Protein AF-A0A382JYB1-F1 (afdb_monomer_lite)

Radius of gyration: 11.11 Å; chains: 1; bounding box: 31×24×30 Å

Organism: NCBI:txid408172

InterPro domains:
  IPR003664 Fatty acid synthesis PlsX protein [PF02504] (5-62)

Secondary structure (DSSP, 8-state):
-----EEEEESSSSTTTTHHHHHHHHHHHHH-SS-EEEEES-HHHHHHHHTT-HHHHHHEEEE-

Sequence (64 aa):
MTNKVKIAIDAMGGDKSPKKIIEGISISLKSNTDNSFYLYGNQNQIEKEISNFNEVKKFCKIIN

pLDDT: mean 91.5, std 8.71, range [47.38, 97.06]

Structure (mmCIF, N/CA/C/O backbone):
data_AF-A0A382JYB1-F1
#
_entry.id   AF-A0A382JYB1-F1
#
loop_
_atom_site.group_PDB
_atom_site.id
_atom_site.type_symbol
_atom_site.label_atom_id
_atom_site.label_alt_id
_atom_site.label_comp_id
_atom_site.label_asym_id
_atom_site.label_entity_id
_atom_site.label_seq_id
_atom_site.pdbx_PDB_ins_code
_atom_site.Cartn_x
_atom_site.Cartn_y
_atom_site.Cartn_z
_atom_site.occupancy
_atom_site.B_iso_or_equiv
_atom_site.auth_seq_id
_atom_site.auth_comp_id
_atom_site.auth_asym_id
_atom_site.auth_atom_id
_atom_site.pdbx_PDB_model_num
ATOM 1 N N . MET A 1 1 ? -21.050 -2.856 14.621 1.00 47.38 1 MET A N 1
ATOM 2 C CA . MET A 1 1 ? -19.892 -3.692 14.241 1.00 47.38 1 MET A CA 1
ATOM 3 C C . MET A 1 1 ? -19.189 -3.010 13.081 1.00 47.38 1 MET A C 1
ATOM 5 O O . MET A 1 1 ? -19.813 -2.844 12.044 1.00 47.38 1 MET A O 1
ATOM 9 N N . THR A 1 2 ? -17.948 -2.557 13.253 1.00 59.41 2 THR A N 1
ATOM 10 C CA . THR A 1 2 ? -17.117 -2.097 12.132 1.00 59.41 2 THR A CA 1
ATOM 11 C C . THR A 1 2 ? -16.529 -3.330 11.454 1.00 59.41 2 THR A C 1
ATOM 13 O O . THR A 1 2 ? -15.546 -3.909 11.916 1.00 59.41 2 THR A O 1
ATOM 16 N N . ASN A 1 3 ? -17.178 -3.796 10.388 1.00 64.75 3 ASN A N 1
ATOM 17 C CA . ASN A 1 3 ? -16.627 -4.869 9.567 1.00 64.75 3 ASN A CA 1
ATOM 18 C C . ASN A 1 3 ? -15.438 -4.304 8.790 1.00 64.75 3 ASN A C 1
ATOM 20 O O . ASN A 1 3 ? -15.617 -3.719 7.725 1.00 64.75 3 ASN A O 1
ATOM 24 N N . LYS A 1 4 ? -14.230 -4.452 9.344 1.00 77.94 4 LYS A N 1
ATOM 25 C CA . LYS A 1 4 ? -12.993 -4.087 8.648 1.00 77.94 4 LYS A CA 1
ATOM 26 C C . LYS A 1 4 ? -12.900 -4.885 7.351 1.00 77.94 4 LYS A C 1
ATOM 28 O O . LYS A 1 4 ? -12.765 -6.111 7.383 1.00 77.94 4 LYS A O 1
ATOM 33 N N . VAL A 1 5 ? -12.995 -4.192 6.221 1.00 90.44 5 VAL A N 1
ATOM 34 C CA . VAL A 1 5 ? -12.919 -4.805 4.894 1.00 90.44 5 VAL A CA 1
ATOM 35 C C . VAL A 1 5 ? -11.460 -5.144 4.594 1.00 90.44 5 VAL A C 1
ATOM 37 O O . VAL A 1 5 ? -10.543 -4.373 4.893 1.00 90.44 5 VAL A O 1
ATOM 40 N N . LYS A 1 6 ? -11.238 -6.323 4.008 1.00 92.81 6 LYS A N 1
ATOM 41 C CA . LYS A 1 6 ? -9.933 -6.757 3.502 1.00 92.81 6 LYS A CA 1
ATOM 42 C C . LYS A 1 6 ? -9.970 -6.726 1.982 1.00 92.81 6 LYS A C 1
ATOM 44 O O . LYS A 1 6 ? -10.813 -7.388 1.385 1.00 92.81 6 LYS A O 1
ATOM 49 N N . ILE A 1 7 ? -9.066 -5.967 1.378 1.00 95.12 7 ILE A N 1
ATOM 50 C CA . ILE A 1 7 ? -8.998 -5.766 -0.070 1.00 95.12 7 ILE A CA 1
ATOM 51 C C . ILE A 1 7 ? -7.718 -6.423 -0.579 1.00 95.12 7 ILE A C 1
ATOM 53 O O . ILE A 1 7 ? -6.623 -6.023 -0.192 1.00 95.12 7 ILE A O 1
ATOM 57 N N . ALA A 1 8 ? -7.853 -7.437 -1.430 1.00 96.44 8 ALA A N 1
ATOM 58 C CA . ALA A 1 8 ? -6.727 -8.045 -2.131 1.00 96.44 8 ALA A CA 1
ATOM 59 C C . ALA A 1 8 ? -6.380 -7.215 -3.374 1.00 96.44 8 ALA A C 1
ATOM 61 O O . ALA A 1 8 ? -7.271 -6.876 -4.151 1.00 96.44 8 ALA A O 1
ATOM 62 N N . ILE A 1 9 ? -5.101 -6.884 -3.554 1.00 95.88 9 ILE A N 1
ATOM 63 C CA . ILE A 1 9 ? -4.608 -6.060 -4.661 1.00 95.88 9 ILE A CA 1
ATOM 64 C C . ILE A 1 9 ? -3.383 -6.731 -5.283 1.00 95.88 9 ILE A C 1
ATOM 66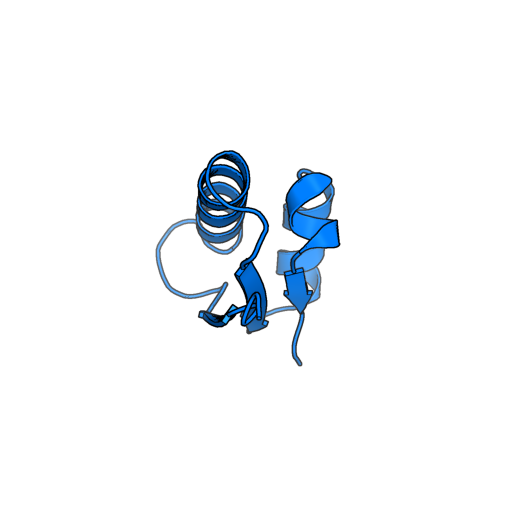 O O . ILE A 1 9 ? -2.415 -7.030 -4.581 1.00 95.88 9 ILE A O 1
ATOM 70 N N . ASP A 1 10 ? -3.410 -6.916 -6.603 1.00 96.25 10 ASP A N 1
ATOM 71 C CA . ASP A 1 10 ? -2.199 -7.160 -7.389 1.00 96.25 10 ASP A CA 1
ATOM 72 C C . ASP A 1 10 ? -1.387 -5.863 -7.442 1.00 96.25 10 ASP A C 1
ATOM 74 O O . ASP A 1 10 ? -1.789 -4.877 -8.063 1.00 96.25 10 ASP A O 1
ATOM 78 N N . ALA A 1 11 ? -0.257 -5.853 -6.741 1.00 96.50 11 ALA A N 1
ATOM 79 C CA . ALA A 1 11 ? 0.609 -4.692 -6.665 1.00 96.50 11 ALA A CA 1
ATOM 80 C C . ALA A 1 11 ? 1.507 -4.547 -7.898 1.00 96.50 11 ALA A C 1
ATOM 82 O O . ALA A 1 11 ? 2.173 -3.529 -8.012 1.00 96.50 11 ALA A O 1
ATOM 83 N N . MET A 1 12 ? 1.560 -5.525 -8.805 1.00 95.00 12 MET A N 1
ATOM 84 C CA . MET A 1 12 ? 2.503 -5.540 -9.931 1.00 95.00 12 MET A CA 1
ATOM 85 C C . MET A 1 12 ? 1.842 -5.216 -11.267 1.00 95.00 12 MET A C 1
ATOM 87 O O . MET A 1 12 ? 2.529 -4.798 -12.198 1.00 95.00 12 MET A O 1
ATOM 91 N N . GLY A 1 13 ? 0.526 -5.394 -11.369 1.00 91.62 13 GLY A N 1
ATOM 92 C CA . GLY A 1 13 ? -0.227 -5.114 -12.582 1.00 91.62 13 GLY A CA 1
ATOM 93 C C . GLY A 1 13 ? -0.202 -3.634 -12.979 1.00 91.62 13 GLY A C 1
ATOM 94 O O . GLY A 1 13 ? -0.442 -2.746 -12.160 1.00 91.62 13 GLY A O 1
ATOM 95 N N . GLY A 1 14 ? 0.040 -3.369 -14.264 1.00 89.56 14 GLY A N 1
ATOM 96 C CA . GLY A 1 14 ? -0.065 -2.040 -14.870 1.00 89.56 14 GLY A CA 1
ATOM 97 C C . GLY A 1 14 ? 1.199 -1.176 -14.811 1.00 89.56 14 GLY A C 1
ATOM 98 O O . GLY A 1 14 ? 2.219 -1.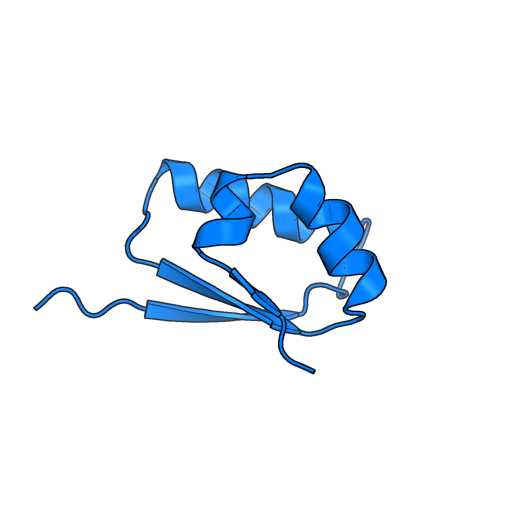520 -14.214 1.00 89.56 14 GLY A O 1
ATOM 99 N N . ASP A 1 15 ? 1.125 -0.022 -15.471 1.00 92.62 15 ASP A N 1
ATOM 100 C CA . ASP A 1 15 ? 2.264 0.882 -15.614 1.00 92.62 15 ASP A CA 1
ATOM 101 C C . ASP A 1 15 ? 2.674 1.526 -14.285 1.00 92.62 15 ASP A C 1
ATOM 103 O O . ASP A 1 15 ? 1.841 2.058 -13.543 1.00 92.62 15 ASP A O 1
ATOM 107 N N . LYS A 1 16 ? 3.993 1.581 -14.051 1.00 92.00 16 LYS A N 1
ATOM 108 C CA . LYS A 1 16 ? 4.626 2.193 -12.864 1.00 92.00 16 LYS A CA 1
ATOM 109 C C . LYS A 1 16 ? 4.237 1.524 -11.535 1.00 92.00 16 LYS A C 1
ATOM 111 O O . LYS A 1 16 ? 4.335 2.141 -10.471 1.00 92.00 16 LYS A O 1
ATOM 116 N N . SER A 1 17 ? 3.815 0.268 -11.590 1.00 94.62 17 SER A N 1
ATOM 117 C CA . SER A 1 17 ? 3.645 -0.596 -10.424 1.00 94.62 17 SER A CA 1
ATOM 118 C C . SER A 1 17 ? 5.010 -1.076 -9.896 1.00 94.62 17 SER A C 1
ATOM 120 O O . SER A 1 17 ? 5.949 -1.199 -10.684 1.00 94.62 17 SER A O 1
ATOM 122 N N . PRO A 1 18 ? 5.179 -1.304 -8.577 1.00 96.00 18 PRO A N 1
ATOM 123 C CA . PRO A 1 18 ? 4.167 -1.222 -7.516 1.00 96.00 18 PRO A CA 1
ATOM 124 C C . PRO A 1 18 ? 3.924 0.177 -6.941 1.00 96.00 18 PRO A C 1
ATOM 126 O O . PRO A 1 18 ? 2.957 0.385 -6.206 1.00 96.00 18 PRO A O 1
ATOM 129 N N . LYS A 1 19 ? 4.751 1.162 -7.305 1.00 96.31 19 LYS A N 1
ATOM 130 C CA . LYS A 1 19 ? 4.692 2.524 -6.759 1.00 96.31 19 LYS A CA 1
ATOM 131 C C . LYS A 1 19 ? 3.307 3.164 -6.889 1.00 96.31 19 LYS A C 1
ATOM 133 O O . LYS A 1 19 ? 2.753 3.629 -5.897 1.00 96.31 19 LYS A O 1
ATOM 138 N N . LYS A 1 20 ? 2.721 3.150 -8.090 1.00 95.62 20 LYS A N 1
ATOM 139 C CA . LYS A 1 20 ? 1.412 3.778 -8.349 1.00 95.62 20 LYS A CA 1
ATOM 140 C C . LYS A 1 20 ? 0.284 3.154 -7.519 1.00 95.62 20 LYS A C 1
ATOM 142 O O . LYS A 1 20 ? -0.619 3.856 -7.070 1.00 95.62 20 LYS A O 1
ATOM 147 N N . ILE A 1 21 ? 0.344 1.841 -7.300 1.00 96.19 21 ILE A N 1
ATOM 148 C CA . ILE A 1 21 ? -0.632 1.121 -6.476 1.00 96.19 21 ILE A CA 1
ATOM 149 C C . ILE A 1 21 ? -0.515 1.560 -5.013 1.00 96.19 21 ILE A C 1
ATOM 151 O O . ILE A 1 21 ? -1.517 1.895 -4.383 1.00 96.19 21 ILE A O 1
ATOM 155 N N . ILE A 1 22 ? 0.711 1.634 -4.493 1.00 95.94 22 ILE A N 1
ATOM 156 C CA . ILE A 1 22 ? 0.996 2.074 -3.121 1.00 95.94 22 ILE A CA 1
ATOM 157 C C . ILE A 1 22 ? 0.564 3.531 -2.898 1.00 95.94 22 ILE A C 1
ATOM 159 O O . ILE A 1 22 ? -0.065 3.833 -1.882 1.00 95.94 22 ILE A O 1
ATOM 163 N N . GLU A 1 23 ? 0.813 4.421 -3.862 1.00 95.56 23 GLU A N 1
ATOM 164 C CA . GLU A 1 23 ? 0.326 5.807 -3.832 1.00 95.56 23 GLU A CA 1
ATOM 165 C C . GLU A 1 23 ? -1.209 5.871 -3.768 1.00 95.56 23 GLU A C 1
ATOM 167 O O . GLU A 1 23 ? -1.769 6.610 -2.956 1.00 95.56 23 GLU A O 1
ATOM 172 N N . GLY A 1 24 ? -1.900 5.057 -4.572 1.00 94.94 24 GLY A N 1
ATOM 173 C CA . GLY A 1 24 ? -3.361 4.956 -4.543 1.00 94.94 24 GLY A CA 1
ATOM 174 C C . GLY A 1 24 ? -3.899 4.501 -3.184 1.00 94.94 24 GLY A C 1
ATOM 175 O O . GLY A 1 24 ? -4.874 5.062 -2.681 1.00 94.94 24 GLY A O 1
ATOM 176 N N . ILE A 1 25 ? -3.228 3.540 -2.543 1.00 95.56 25 ILE A N 1
ATOM 177 C CA . ILE A 1 25 ? -3.585 3.080 -1.195 1.00 95.56 25 ILE A CA 1
ATOM 178 C C . ILE A 1 25 ? -3.369 4.190 -0.161 1.00 95.56 25 ILE A C 1
ATOM 180 O O . ILE A 1 25 ? -4.253 4.418 0.665 1.00 95.56 25 ILE A O 1
ATOM 184 N N . SER A 1 26 ? -2.248 4.921 -0.221 1.00 95.19 26 SER A N 1
ATOM 185 C CA . SER A 1 26 ? -2.004 6.079 0.659 1.00 95.19 26 SER A CA 1
ATOM 186 C C . SER A 1 26 ? -3.132 7.111 0.535 1.00 95.19 26 SER A C 1
ATOM 188 O O . SER A 1 26 ? -3.663 7.575 1.543 1.00 95.19 26 SER A O 1
ATOM 190 N N . ILE A 1 27 ? -3.579 7.413 -0.691 1.00 95.44 27 ILE A N 1
ATOM 191 C CA . ILE A 1 27 ? -4.716 8.316 -0.933 1.00 95.44 27 ILE A CA 1
ATOM 192 C C . ILE A 1 27 ? -6.009 7.756 -0.325 1.00 95.44 27 ILE A C 1
ATOM 194 O O . ILE A 1 27 ? -6.708 8.485 0.377 1.00 95.44 27 ILE A O 1
ATOM 198 N N . SER A 1 28 ? -6.315 6.471 -0.535 1.00 94.44 28 SER A N 1
ATOM 199 C CA . SER A 1 28 ? -7.503 5.832 0.050 1.00 94.44 28 SER A CA 1
ATOM 200 C C . SER A 1 28 ? -7.508 5.936 1.578 1.00 94.44 28 SER A C 1
ATOM 202 O O . SER A 1 28 ? -8.532 6.288 2.167 1.00 94.44 28 SER A O 1
ATOM 204 N N . LEU A 1 29 ? -6.365 5.675 2.219 1.00 93.19 29 LEU A N 1
ATOM 205 C CA . LEU A 1 29 ? -6.210 5.694 3.675 1.00 93.19 29 LEU A CA 1
ATOM 206 C C . LEU A 1 29 ? -6.401 7.084 4.292 1.00 93.19 29 LEU A C 1
ATOM 208 O O . LEU A 1 29 ? -6.779 7.174 5.457 1.00 93.19 29 LEU A O 1
ATOM 212 N N . LYS A 1 30 ? -6.210 8.169 3.525 1.00 91.94 30 LYS A N 1
ATOM 213 C CA . LYS A 1 30 ? -6.547 9.532 3.982 1.00 91.94 30 LYS A CA 1
ATOM 214 C C . LYS A 1 30 ? -8.048 9.716 4.209 1.00 91.94 30 LYS A C 1
ATOM 216 O O . LYS A 1 30 ? -8.433 10.546 5.025 1.00 91.94 30 LYS A O 1
ATOM 221 N N . SER A 1 31 ? -8.881 8.972 3.480 1.00 89.06 31 SER A N 1
ATOM 222 C CA . SER A 1 31 ? -10.345 9.074 3.545 1.00 89.06 31 SER A CA 1
ATOM 223 C C . SER A 1 31 ? -10.994 8.013 4.435 1.00 89.06 31 SER A C 1
ATOM 225 O O . SER A 1 31 ? -12.054 8.262 5.003 1.00 89.06 31 SER A O 1
ATOM 227 N N . ASN A 1 32 ? -10.377 6.834 4.559 1.00 85.81 32 ASN A N 1
ATOM 228 C CA . ASN A 1 32 ? -10.935 5.711 5.300 1.00 85.81 32 ASN A CA 1
ATOM 229 C C . ASN A 1 32 ? -9.828 4.750 5.770 1.00 85.81 32 ASN A C 1
ATOM 231 O O . ASN A 1 32 ? -9.136 4.140 4.953 1.00 85.81 32 ASN A O 1
ATOM 235 N N . THR A 1 33 ? -9.705 4.585 7.088 1.00 89.31 33 THR A N 1
ATOM 236 C CA . THR A 1 33 ? -8.741 3.687 7.747 1.00 89.31 33 THR A CA 1
ATOM 237 C C . THR A 1 33 ? -9.365 2.387 8.267 1.00 89.31 33 THR A C 1
ATOM 239 O O . THR A 1 33 ? -8.670 1.571 8.875 1.00 89.31 33 THR A O 1
ATOM 242 N N . ASP A 1 34 ? -10.654 2.147 8.009 1.00 89.69 34 ASP A N 1
ATOM 243 C CA . ASP A 1 34 ? -11.325 0.886 8.353 1.00 89.69 34 ASP A CA 1
ATOM 244 C C . ASP A 1 34 ? -10.975 -0.250 7.378 1.00 89.69 34 ASP A C 1
ATOM 246 O O . ASP A 1 34 ? -11.177 -1.428 7.688 1.00 89.69 34 ASP A O 1
ATOM 250 N N . ASN A 1 35 ? -10.413 0.092 6.216 1.00 89.69 35 ASN A N 1
ATOM 251 C CA . ASN A 1 35 ? -9.959 -0.863 5.213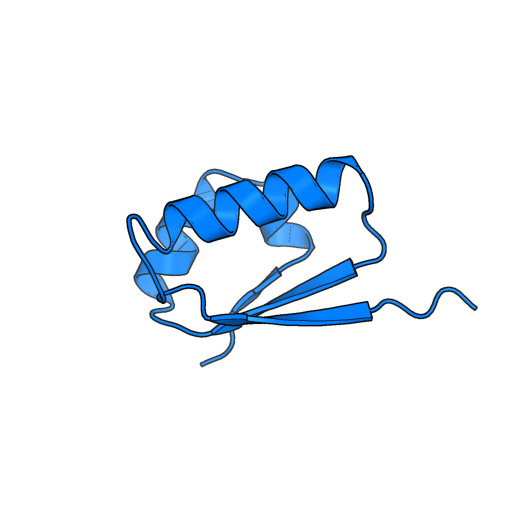 1.00 89.69 35 ASN A CA 1
ATOM 252 C C . ASN A 1 35 ? -8.529 -1.342 5.498 1.00 89.69 35 ASN A C 1
ATOM 254 O O . ASN A 1 35 ? -7.655 -0.581 5.911 1.00 89.69 35 ASN A O 1
ATOM 258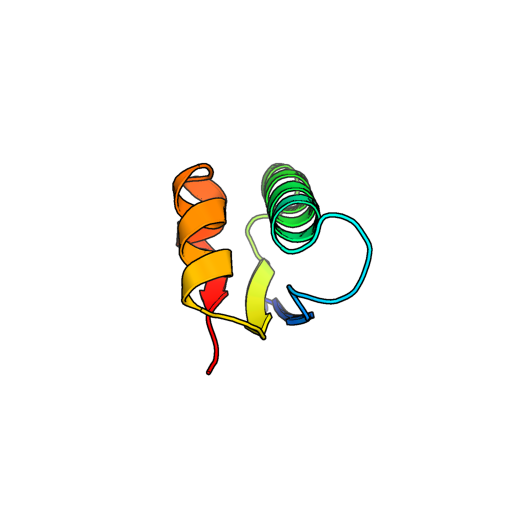 N N . SER A 1 36 ? -8.282 -2.617 5.209 1.00 92.88 36 SER A N 1
ATOM 259 C CA . SER A 1 36 ? -6.949 -3.225 5.220 1.00 92.88 36 SER A CA 1
ATOM 260 C C . SER A 1 36 ? -6.652 -3.872 3.872 1.00 92.88 36 SER A C 1
ATOM 262 O O . SER A 1 36 ? -7.558 -4.376 3.207 1.00 92.88 36 SER A O 1
ATOM 264 N N . PHE A 1 37 ? -5.386 -3.855 3.463 1.00 95.81 37 PHE A N 1
ATOM 265 C CA . PHE A 1 37 ? -4.982 -4.211 2.104 1.00 95.81 37 PHE A CA 1
ATOM 266 C C . PHE A 1 37 ? -4.007 -5.382 2.109 1.00 95.81 37 PHE A C 1
ATOM 268 O O . PHE A 1 37 ? -3.007 -5.367 2.825 1.00 95.81 37 PHE A O 1
ATOM 275 N N . TYR A 1 38 ? -4.289 -6.404 1.311 1.00 96.69 38 TYR A N 1
ATOM 276 C CA . TYR A 1 38 ? -3.395 -7.533 1.079 1.00 96.69 38 TYR A CA 1
ATOM 277 C C . TYR A 1 38 ? -2.759 -7.371 -0.294 1.00 96.69 38 TYR A C 1
ATOM 279 O O . TYR A 1 38 ? -3.458 -7.359 -1.303 1.00 96.69 38 TYR A O 1
ATOM 287 N N . LEU A 1 39 ? -1.442 -7.195 -0.308 1.00 97.06 39 LEU A N 1
ATOM 288 C CA . LEU A 1 39 ? -0.675 -6.890 -1.507 1.00 97.06 39 LEU A CA 1
ATOM 289 C C . LEU A 1 39 ? -0.007 -8.155 -2.012 1.00 97.06 39 LEU A C 1
ATOM 291 O O . LEU A 1 39 ? 0.772 -8.772 -1.287 1.00 97.06 39 LEU A O 1
ATOM 295 N N . TYR A 1 40 ? -0.311 -8.508 -3.251 1.00 97.00 40 TYR A N 1
ATOM 296 C CA . TYR A 1 40 ? 0.250 -9.658 -3.942 1.00 97.00 40 TYR A CA 1
ATOM 297 C C . TYR A 1 40 ? 1.273 -9.175 -4.963 1.00 97.00 40 TYR A C 1
ATOM 299 O O . TYR A 1 40 ? 1.023 -8.204 -5.680 1.00 97.00 40 TYR A O 1
ATO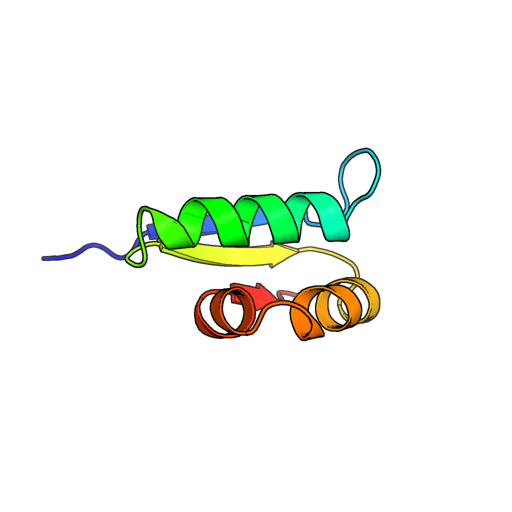M 307 N N . GLY A 1 41 ? 2.427 -9.837 -5.025 1.00 95.81 41 GLY A N 1
ATOM 308 C CA . GLY A 1 41 ? 3.474 -9.492 -5.980 1.00 95.81 41 GLY A CA 1
ATOM 309 C C . GLY A 1 41 ? 4.885 -9.730 -5.464 1.00 95.81 41 GLY A C 1
ATOM 310 O O . GLY A 1 41 ? 5.110 -10.471 -4.513 1.00 95.81 41 GLY A O 1
ATOM 311 N N . ASN A 1 42 ? 5.859 -9.082 -6.103 1.00 96.00 42 ASN A N 1
ATOM 312 C CA . ASN A 1 42 ? 7.257 -9.189 -5.700 1.00 96.00 42 ASN A CA 1
ATOM 313 C C . ASN A 1 42 ? 7.489 -8.452 -4.369 1.00 96.00 42 ASN A C 1
ATOM 315 O O . ASN A 1 42 ? 7.572 -7.222 -4.354 1.00 96.00 42 ASN A O 1
ATOM 319 N N . GLN A 1 43 ? 7.635 -9.206 -3.273 1.00 95.62 43 GLN A N 1
ATOM 320 C CA . GLN A 1 43 ? 7.806 -8.664 -1.921 1.00 95.62 43 GLN A CA 1
ATOM 321 C C . GLN A 1 43 ? 8.892 -7.587 -1.840 1.00 95.62 43 GLN A C 1
ATOM 323 O O . GLN A 1 43 ? 8.624 -6.505 -1.331 1.00 95.62 43 GLN A O 1
ATOM 328 N N . ASN A 1 44 ? 10.083 -7.828 -2.394 1.00 95.69 44 ASN A N 1
ATOM 329 C CA . ASN A 1 44 ? 11.207 -6.891 -2.289 1.00 95.69 44 ASN A CA 1
ATOM 330 C C . ASN A 1 44 ? 10.903 -5.538 -2.951 1.00 95.69 44 ASN A C 1
ATOM 332 O O . ASN A 1 44 ? 11.268 -4.486 -2.427 1.00 95.69 44 ASN A O 1
ATOM 336 N N . GLN A 1 45 ? 10.233 -5.552 -4.109 1.00 95.62 45 GLN A N 1
ATOM 337 C CA . GLN A 1 45 ? 9.843 -4.316 -4.794 1.00 95.62 45 GLN A CA 1
ATOM 338 C C . GLN A 1 45 ? 8.740 -3.581 -4.029 1.00 95.62 45 GLN A C 1
ATOM 340 O O . GLN A 1 45 ? 8.800 -2.362 -3.885 1.00 95.62 45 GLN A O 1
ATOM 345 N N . ILE A 1 46 ? 7.761 -4.321 -3.504 1.00 96.25 46 ILE A N 1
ATOM 346 C CA . ILE A 1 46 ? 6.663 -3.755 -2.717 1.00 96.25 46 ILE A CA 1
ATOM 347 C C . ILE A 1 46 ? 7.199 -3.134 -1.419 1.00 96.25 46 ILE A C 1
ATOM 349 O O . ILE A 1 46 ? 6.860 -1.997 -1.105 1.00 96.25 46 ILE A O 1
ATOM 353 N N . GLU A 1 47 ? 8.072 -3.826 -0.684 1.00 95.31 47 GLU A N 1
ATOM 354 C CA . GLU A 1 47 ? 8.672 -3.325 0.560 1.00 95.31 47 GLU A CA 1
ATOM 355 C C . GLU A 1 47 ? 9.496 -2.056 0.338 1.00 95.31 47 GLU A C 1
ATOM 357 O O . GLU A 1 47 ? 9.385 -1.114 1.127 1.00 95.31 47 GLU A O 1
ATOM 362 N N . LYS A 1 48 ? 10.272 -2.008 -0.753 1.00 95.06 48 LYS A N 1
ATOM 363 C CA . LYS A 1 48 ? 11.068 -0.835 -1.135 1.00 95.06 48 LYS A CA 1
ATOM 364 C C . LYS A 1 48 ? 10.204 0.396 -1.406 1.00 95.06 48 LYS A C 1
ATOM 366 O O . LYS A 1 48 ? 10.600 1.510 -1.078 1.00 95.06 48 LYS A O 1
ATOM 371 N N . GLU A 1 49 ? 9.042 0.221 -2.024 1.00 95.00 49 GLU A N 1
ATOM 372 C CA . GLU A 1 49 ? 8.139 1.343 -2.278 1.00 95.00 49 GLU A CA 1
ATOM 373 C C . GLU A 1 49 ? 7.339 1.714 -1.017 1.00 95.00 49 GLU A C 1
ATOM 375 O O . GLU A 1 49 ? 7.231 2.895 -0.691 1.00 95.00 49 GLU A O 1
ATOM 380 N N . ILE A 1 50 ? 6.855 0.731 -0.241 1.00 94.25 50 ILE A N 1
ATOM 381 C CA . ILE A 1 50 ? 6.112 0.959 1.015 1.00 94.25 50 ILE A CA 1
ATOM 382 C C . ILE A 1 50 ? 6.965 1.654 2.076 1.00 94.25 50 ILE A C 1
ATOM 384 O O . ILE A 1 50 ? 6.415 2.386 2.898 1.00 94.25 50 ILE A O 1
ATOM 388 N N . SER A 1 51 ? 8.292 1.482 2.081 1.00 92.44 51 SER A N 1
ATOM 389 C CA . SER A 1 51 ? 9.157 2.166 3.053 1.00 92.44 51 SER A CA 1
ATOM 390 C C . SER A 1 51 ? 9.062 3.693 2.985 1.00 92.44 51 SER A C 1
ATOM 392 O O . SER A 1 51 ? 9.398 4.357 3.961 1.00 92.44 51 SER A O 1
ATOM 394 N N . ASN A 1 52 ? 8.559 4.244 1.876 1.00 91.25 52 ASN A N 1
ATOM 395 C CA . ASN A 1 52 ? 8.319 5.677 1.714 1.00 91.25 52 ASN A CA 1
ATOM 396 C C . ASN A 1 52 ? 6.958 6.141 2.283 1.00 91.25 52 ASN A C 1
ATOM 398 O O . ASN A 1 52 ? 6.711 7.343 2.346 1.00 91.25 52 ASN A O 1
ATOM 402 N N . PHE A 1 53 ? 6.082 5.219 2.709 1.00 91.75 53 PHE A N 1
ATOM 403 C CA . PHE A 1 53 ? 4.701 5.490 3.130 1.00 91.75 53 PHE A CA 1
ATOM 404 C C . PHE A 1 53 ? 4.377 4.821 4.477 1.00 91.75 53 PHE A C 1
ATOM 406 O O . PHE A 1 53 ? 3.897 3.683 4.555 1.00 91.75 53 PHE A O 1
ATOM 413 N N . ASN A 1 54 ? 4.614 5.548 5.571 1.00 87.44 54 ASN A N 1
ATOM 414 C CA . ASN A 1 54 ? 4.446 5.035 6.936 1.00 87.44 54 ASN A CA 1
ATOM 415 C C . ASN A 1 54 ? 3.002 4.626 7.264 1.00 87.44 54 ASN A C 1
ATOM 417 O O . ASN A 1 54 ? 2.784 3.678 8.020 1.00 87.44 54 ASN A O 1
ATOM 421 N N . GLU A 1 55 ? 2.011 5.333 6.724 1.00 86.94 55 GLU A N 1
ATOM 422 C CA . GLU A 1 55 ? 0.598 5.004 6.878 1.00 86.94 55 GLU A CA 1
ATOM 423 C C . GLU A 1 55 ? 0.252 3.693 6.171 1.00 86.94 55 GLU A C 1
ATOM 425 O O . GLU A 1 55 ? -0.343 2.811 6.784 1.00 86.94 55 GLU A O 1
ATOM 430 N N . VAL A 1 56 ? 0.719 3.499 4.935 1.00 90.56 56 VAL A N 1
ATOM 431 C CA . VAL A 1 56 ? 0.444 2.293 4.142 1.00 90.56 56 VAL A CA 1
ATOM 432 C C . VAL A 1 56 ? 0.986 1.053 4.847 1.00 90.56 56 VAL A C 1
ATOM 434 O O . VAL A 1 56 ? 0.277 0.053 4.962 1.00 90.56 56 VAL A O 1
ATOM 437 N N . LYS A 1 57 ? 2.191 1.139 5.422 1.00 92.00 57 LYS A N 1
ATOM 438 C CA . LYS A 1 57 ? 2.824 0.037 6.163 1.00 92.00 57 LYS A CA 1
ATOM 439 C C . LYS A 1 57 ? 1.977 -0.490 7.332 1.00 92.00 57 LYS A C 1
ATOM 441 O O . LYS A 1 57 ? 2.086 -1.662 7.672 1.00 92.00 57 LYS A O 1
ATOM 446 N N . LYS A 1 58 ? 1.134 0.349 7.949 1.00 92.19 58 LYS A N 1
ATOM 447 C CA . LYS A 1 58 ? 0.272 -0.050 9.081 1.00 92.19 58 LYS A CA 1
ATOM 448 C C . LYS A 1 58 ? -0.981 -0.807 8.645 1.00 92.19 58 LYS A C 1
ATOM 450 O O . LYS A 1 58 ? -1.477 -1.638 9.401 1.00 92.19 58 LYS A O 1
ATOM 455 N N . PHE A 1 59 ? -1.502 -0.502 7.458 1.00 93.44 59 PHE A N 1
ATOM 456 C CA . PHE A 1 59 ? -2.776 -1.039 6.964 1.00 93.44 59 PHE A CA 1
ATOM 457 C C . PHE A 1 59 ? -2.607 -2.097 5.868 1.00 93.44 59 PHE A C 1
ATOM 459 O O . PHE A 1 59 ? -3.594 -2.709 5.456 1.00 93.44 59 PHE A O 1
ATOM 466 N N . CYS A 1 60 ? -1.373 -2.337 5.416 1.00 94.38 60 CYS A N 1
ATOM 467 C CA . CYS A 1 60 ? -1.060 -3.315 4.383 1.00 94.38 60 CYS A CA 1
ATOM 468 C C . CYS A 1 60 ? -0.344 -4.545 4.938 1.00 94.38 60 CYS A C 1
ATOM 470 O O . CYS A 1 60 ? 0.493 -4.455 5.834 1.00 94.38 60 CYS A O 1
ATOM 472 N N . LYS A 1 61 ? -0.630 -5.698 4.336 1.00 95.31 61 LYS A N 1
ATOM 473 C CA . LYS A 1 61 ? 0.108 -6.944 4.529 1.00 95.31 61 LYS A CA 1
ATOM 474 C C . LYS A 1 61 ? 0.531 -7.472 3.165 1.00 95.31 61 LYS A C 1
ATOM 476 O O . LYS A 1 61 ? -0.309 -7.603 2.281 1.00 95.31 61 LYS A O 1
ATOM 481 N N . ILE A 1 62 ? 1.811 -7.778 3.000 1.00 95.56 62 ILE A N 1
ATOM 482 C CA . ILE A 1 62 ? 2.315 -8.428 1.787 1.00 95.56 62 ILE A CA 1
ATOM 483 C C . ILE A 1 62 ? 2.045 -9.928 1.911 1.00 95.56 62 I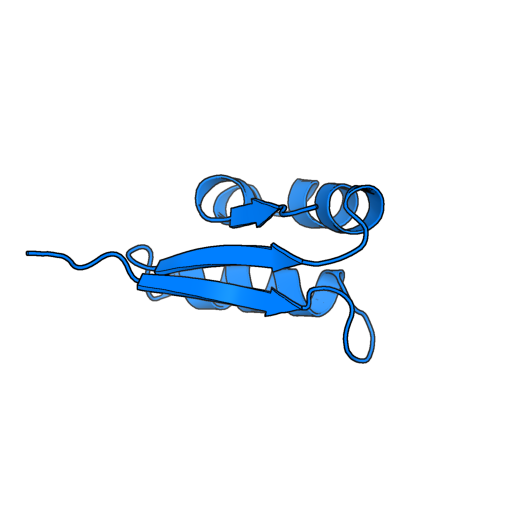LE A C 1
ATOM 485 O O . ILE A 1 62 ? 2.267 -10.511 2.977 1.00 95.56 62 ILE A O 1
ATOM 489 N N . ILE A 1 63 ? 1.496 -10.519 0.855 1.00 94.75 63 ILE A N 1
ATOM 490 C CA . ILE A 1 63 ? 1.177 -11.942 0.767 1.00 94.75 63 ILE A CA 1
ATOM 491 C C . ILE A 1 63 ? 2.068 -12.564 -0.310 1.00 94.75 63 ILE A C 1
ATOM 493 O O . ILE A 1 63 ? 2.084 -12.082 -1.444 1.00 94.75 63 ILE A O 1
ATOM 497 N N . ASN A 1 64 ? 2.775 -13.631 0.071 1.00 75.69 64 ASN A N 1
ATOM 498 C CA . ASN A 1 64 ? 3.636 -14.438 -0.794 1.00 75.69 64 ASN A CA 1
ATOM 499 C C . ASN A 1 64 ? 3.014 -15.799 -1.080 1.00 75.69 64 ASN A C 1
ATOM 501 O O . ASN A 1 64 ? 2.347 -16.331 -0.160 1.00 75.69 64 ASN A O 1
#

Foldseek 3Di:
DLPQAEAEDAQADDPPGVQVVLVVVLVVCVVDVSYAYEYEDDPVRNVVNCVVPPSNVVRYDYDD